Protein AF-A0A7S1H9D0-F1 (afdb_monomer_lite)

Radius of gyration: 14.95 Å; chains: 1; bounding box: 36×44×31 Å

InterPro domains:
  IPR046348 SIS domain superfamily [SSF53697] (18-112)

pLDDT: mean 84.32, std 17.01, range [32.69, 96.62]

Secondary structure (DSSP, 8-state):
------TTTTTT-TT--HHHHHHHH--TT-EEEEEE--GGGHHHHHHHHHHHHHTT-EEEEEEE--TT---TTBTTB-TT-EEEEE--S-HHHHHHHHHHHHHHHHHHHHHHHH----

Structure (mmCIF, N/CA/C/O backbone):
data_AF-A0A7S1H9D0-F1
#
_entry.id   AF-A0A7S1H9D0-F1
#
loop_
_atom_site.group_PDB
_atom_site.id
_atom_site.type_symbol
_atom_site.label_atom_id
_atom_site.label_alt_id
_atom_site.label_comp_id
_atom_site.label_asym_id
_atom_site.label_entity_id
_atom_site.label_seq_id
_atom_site.pdbx_PDB_ins_code
_atom_site.Cartn_x
_atom_site.Cartn_y
_atom_site.Cartn_z
_atom_site.occupancy
_atom_site.B_iso_or_equiv
_atom_site.auth_seq_id
_atom_site.auth_comp_id
_atom_site.auth_asym_id
_atom_site.auth_atom_id
_atom_site.pdbx_PDB_model_num
ATOM 1 N N . MET A 1 1 ? 14.161 -10.230 -7.334 1.00 36.41 1 MET A N 1
ATOM 2 C CA . MET A 1 1 ? 13.218 -9.601 -6.389 1.00 36.41 1 MET A CA 1
ATOM 3 C C . MET A 1 1 ? 13.948 -9.417 -5.069 1.00 36.41 1 MET A C 1
ATOM 5 O O . MET A 1 1 ? 14.180 -10.396 -4.374 1.00 36.41 1 MET A O 1
ATOM 9 N N . ALA A 1 2 ? 14.444 -8.213 -4.786 1.00 32.69 2 ALA A N 1
ATOM 10 C CA . ALA A 1 2 ? 15.102 -7.923 -3.516 1.00 32.69 2 ALA A CA 1
ATOM 11 C C . ALA A 1 2 ? 14.058 -7.317 -2.570 1.00 32.69 2 ALA A C 1
ATOM 13 O O . ALA A 1 2 ? 13.589 -6.209 -2.805 1.00 32.69 2 ALA A O 1
ATOM 14 N N . ALA A 1 3 ? 13.656 -8.058 -1.537 1.00 41.72 3 ALA A N 1
ATOM 15 C CA . ALA A 1 3 ? 12.742 -7.559 -0.516 1.00 41.72 3 ALA A CA 1
ATOM 16 C C . ALA A 1 3 ? 13.556 -6.883 0.596 1.00 41.72 3 ALA A C 1
ATOM 18 O O . ALA A 1 3 ? 14.214 -7.554 1.392 1.00 41.72 3 ALA A O 1
ATOM 19 N N . TRP A 1 4 ? 13.535 -5.552 0.642 1.00 47.78 4 TRP A N 1
ATOM 20 C CA . TRP A 1 4 ? 14.179 -4.772 1.699 1.00 47.78 4 TRP A CA 1
ATOM 21 C C . TRP A 1 4 ? 13.128 -4.377 2.740 1.00 47.78 4 TRP A C 1
ATOM 23 O O . TRP A 1 4 ? 12.223 -3.597 2.459 1.00 47.78 4 TRP A O 1
ATOM 33 N N . SER A 1 5 ? 13.225 -4.927 3.954 1.00 47.91 5 SER A N 1
ATOM 34 C CA . SER A 1 5 ? 12.330 -4.559 5.058 1.00 47.91 5 SER A CA 1
ATOM 35 C C . SER A 1 5 ? 12.850 -3.309 5.771 1.00 47.91 5 SER A C 1
ATOM 37 O O . SER A 1 5 ? 13.830 -3.371 6.512 1.00 47.91 5 SER A O 1
ATOM 39 N N . LEU A 1 6 ? 12.179 -2.171 5.564 1.00 53.53 6 LEU A N 1
ATOM 40 C CA . LEU A 1 6 ? 12.470 -0.898 6.247 1.00 53.53 6 LEU A CA 1
ATOM 41 C C . LEU A 1 6 ? 11.858 -0.809 7.666 1.00 53.53 6 LEU A C 1
ATOM 43 O O . LEU A 1 6 ? 12.141 0.126 8.417 1.00 53.53 6 LEU A O 1
ATOM 47 N N . CYS A 1 7 ? 11.012 -1.772 8.053 1.00 44.59 7 CYS A N 1
ATOM 48 C CA . CYS A 1 7 ? 10.090 -1.643 9.190 1.00 44.59 7 CYS A CA 1
ATOM 49 C C . CYS A 1 7 ? 10.739 -1.664 10.584 1.00 44.59 7 CYS A C 1
ATOM 51 O O . CYS A 1 7 ? 10.099 -1.253 11.548 1.00 44.59 7 CYS A O 1
ATOM 53 N N . ALA A 1 8 ? 11.991 -2.101 10.734 1.00 39.41 8 ALA A N 1
ATOM 54 C CA . ALA A 1 8 ? 12.626 -2.141 12.056 1.00 39.41 8 ALA A CA 1
ATOM 55 C C . ALA A 1 8 ? 13.231 -0.794 12.493 1.00 39.41 8 ALA A C 1
ATOM 57 O O . ALA A 1 8 ? 13.525 -0.619 13.671 1.00 39.41 8 ALA A O 1
ATOM 58 N N . GLN A 1 9 ? 13.420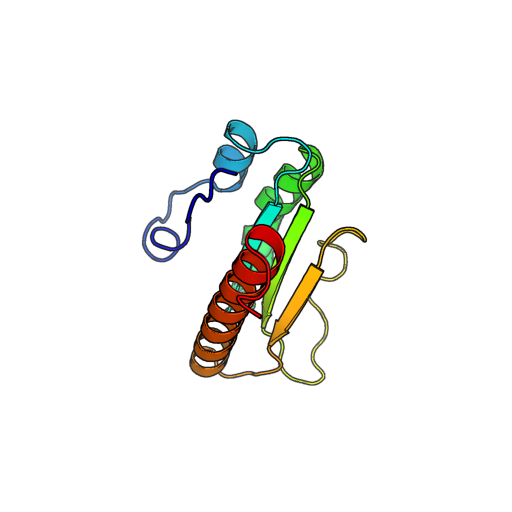 0.156 11.571 1.00 42.06 9 GLN A N 1
ATOM 59 C CA . GLN A 1 9 ? 14.122 1.409 11.862 1.00 42.06 9 GLN A CA 1
ATOM 60 C C . GLN A 1 9 ? 13.176 2.594 12.073 1.00 42.06 9 GLN A C 1
ATOM 62 O O . GLN A 1 9 ? 13.510 3.473 12.844 1.00 42.06 9 GLN A O 1
ATOM 67 N N . ALA A 1 10 ? 11.964 2.628 11.517 1.00 44.12 10 ALA A N 1
ATOM 68 C CA . ALA A 1 10 ? 11.158 3.859 11.506 1.00 44.12 10 ALA A CA 1
ATOM 69 C C . ALA A 1 10 ? 10.658 4.366 12.881 1.00 44.12 10 ALA A C 1
ATOM 71 O O . ALA A 1 10 ? 10.374 5.552 13.015 1.00 44.12 10 ALA A O 1
ATOM 72 N N . ARG A 1 11 ? 10.569 3.518 13.919 1.00 43.38 11 ARG A N 1
ATOM 73 C CA . ARG A 1 11 ? 10.147 3.976 15.262 1.00 43.38 11 ARG A CA 1
ATOM 74 C C . ARG A 1 11 ? 11.278 4.556 16.119 1.00 43.38 11 ARG A C 1
ATOM 76 O O . ARG A 1 11 ? 10.967 5.261 17.071 1.00 43.38 11 ARG A O 1
ATOM 83 N N . ASP A 1 12 ? 12.542 4.285 15.780 1.00 40.69 12 ASP A N 1
ATOM 84 C CA . ASP A 1 12 ? 13.728 4.712 16.556 1.00 40.69 12 ASP A CA 1
ATOM 85 C C . ASP A 1 12 ? 14.795 5.429 15.692 1.00 40.69 12 ASP A C 1
ATOM 87 O O . ASP A 1 12 ? 15.688 6.108 16.193 1.00 40.69 12 ASP A O 1
ATOM 91 N N . ALA A 1 13 ? 14.694 5.341 14.365 1.00 45.00 13 ALA A N 1
ATOM 92 C CA . ALA A 1 13 ? 15.531 6.051 13.409 1.00 45.00 13 ALA A CA 1
ATOM 93 C C . ALA A 1 13 ? 14.877 7.385 13.064 1.00 45.00 13 ALA A C 1
ATOM 95 O O . ALA A 1 13 ? 14.302 7.567 11.991 1.00 45.00 13 ALA A O 1
ATOM 96 N N . ALA A 1 14 ? 15.048 8.359 13.952 1.00 46.72 14 ALA A N 1
ATOM 97 C CA . ALA A 1 14 ? 14.859 9.778 13.662 1.00 46.72 14 ALA A CA 1
ATOM 98 C C . ALA A 1 14 ? 15.852 10.312 12.589 1.00 46.72 14 ALA A C 1
ATOM 100 O O . ALA A 1 14 ? 16.363 11.422 12.706 1.00 46.72 14 ALA A O 1
ATOM 101 N N . GLY A 1 15 ? 16.175 9.531 11.551 1.00 53.78 15 GLY A N 1
ATOM 102 C CA . GLY A 1 15 ? 17.216 9.868 10.578 1.00 53.78 15 GLY A CA 1
ATOM 103 C C . GLY A 1 15 ? 17.257 9.049 9.286 1.00 53.78 15 GLY A C 1
ATOM 104 O O . GLY A 1 15 ? 18.191 9.243 8.510 1.00 53.78 15 GLY A O 1
ATOM 105 N N . LEU A 1 16 ? 16.299 8.150 9.021 1.00 67.31 16 LEU A N 1
ATOM 106 C CA . LEU A 1 16 ? 16.270 7.424 7.746 1.00 67.31 16 LEU A CA 1
ATOM 107 C C . LEU A 1 16 ? 15.470 8.208 6.693 1.00 67.31 16 LEU A C 1
ATOM 109 O O . LEU A 1 16 ? 14.252 8.332 6.776 1.00 67.31 16 LEU A O 1
ATOM 113 N N . ASP A 1 17 ? 16.170 8.734 5.690 1.00 83.38 17 ASP A N 1
ATOM 114 C CA . ASP A 1 17 ? 15.582 9.421 4.537 1.00 83.38 17 ASP A CA 1
ATOM 115 C C . ASP A 1 17 ? 15.090 8.384 3.513 1.00 83.38 17 ASP A C 1
ATOM 117 O O . ASP A 1 17 ? 15.842 7.928 2.647 1.00 83.38 17 ASP A O 1
ATOM 121 N N . ILE A 1 18 ? 13.829 7.964 3.658 1.00 84.31 18 ILE A N 1
ATOM 122 C CA . ILE A 1 18 ? 13.201 6.928 2.819 1.00 84.31 18 ILE A CA 1
ATOM 123 C C . ILE A 1 18 ? 13.237 7.328 1.341 1.00 84.31 18 ILE A C 1
ATOM 125 O O . ILE A 1 18 ? 13.521 6.492 0.486 1.00 84.31 18 ILE A O 1
ATOM 129 N N . ALA A 1 19 ? 13.009 8.608 1.036 1.00 90.12 19 ALA A N 1
ATOM 130 C CA . ALA A 1 19 ? 13.037 9.111 -0.332 1.00 90.12 19 ALA A CA 1
ATOM 131 C C . ALA A 1 19 ? 14.415 8.893 -0.969 1.00 90.12 19 ALA A C 1
ATOM 133 O O . ALA A 1 19 ? 14.507 8.414 -2.095 1.00 90.12 19 ALA A O 1
ATOM 134 N N . ARG A 1 20 ? 15.500 9.152 -0.234 1.00 90.75 20 ARG A N 1
ATOM 135 C CA . ARG A 1 20 ? 16.858 8.896 -0.732 1.00 90.75 20 ARG A CA 1
ATOM 136 C C . ARG A 1 20 ? 17.187 7.414 -0.884 1.00 90.75 20 ARG A C 1
ATOM 138 O O . ARG A 1 20 ? 17.913 7.050 -1.805 1.00 90.75 20 ARG A O 1
ATOM 145 N N . LEU A 1 21 ? 16.660 6.554 -0.014 1.00 88.94 21 LEU A N 1
ATOM 146 C CA . LEU A 1 21 ? 16.816 5.106 -0.179 1.00 88.94 21 LEU A CA 1
ATOM 147 C C . LEU A 1 21 ? 16.107 4.603 -1.433 1.00 88.94 21 LEU A C 1
ATOM 149 O O . LEU A 1 21 ? 16.698 3.840 -2.191 1.00 88.94 21 LEU A O 1
ATOM 153 N N . LEU A 1 22 ? 14.884 5.069 -1.680 1.00 91.62 22 LEU A N 1
ATOM 154 C CA . LEU A 1 22 ? 14.166 4.761 -2.912 1.00 91.62 22 LEU A CA 1
ATOM 155 C C . LEU A 1 22 ? 14.961 5.262 -4.123 1.00 91.62 22 LEU A C 1
ATOM 157 O O . LEU A 1 22 ? 15.309 4.454 -4.972 1.00 91.62 22 LEU A O 1
ATOM 161 N N . GLN A 1 23 ? 15.427 6.517 -4.126 1.00 93.31 23 GLN A N 1
ATOM 162 C CA . GLN A 1 23 ? 16.270 7.053 -5.210 1.00 93.31 23 GLN A CA 1
ATOM 163 C C . GLN A 1 23 ? 17.487 6.173 -5.531 1.00 93.31 23 GLN A C 1
ATOM 165 O O . GLN A 1 23 ? 17.873 6.056 -6.691 1.00 93.31 23 GLN A O 1
ATOM 170 N N . ALA A 1 24 ? 18.104 5.566 -4.516 1.00 91.31 24 ALA A N 1
ATOM 171 C CA . ALA A 1 24 ? 19.278 4.719 -4.695 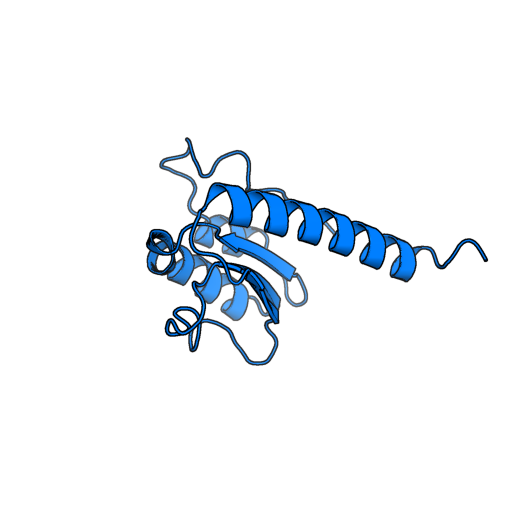1.00 91.31 24 ALA A CA 1
ATOM 172 C C . ALA A 1 24 ? 18.953 3.284 -5.150 1.00 91.31 24 ALA A C 1
ATOM 174 O O . ALA A 1 24 ? 19.802 2.650 -5.775 1.00 91.31 24 ALA A O 1
ATOM 175 N N . HIS A 1 25 ? 17.773 2.756 -4.813 1.00 88.19 25 HIS A N 1
ATOM 176 C CA . HIS A 1 25 ? 17.466 1.325 -4.938 1.00 88.19 25 HIS A CA 1
ATOM 177 C C . HIS A 1 25 ? 16.255 0.986 -5.810 1.00 88.19 25 HIS A C 1
ATOM 179 O O . HIS A 1 25 ? 16.131 -0.166 -6.219 1.00 88.19 25 HIS A O 1
ATOM 185 N N . GLY A 1 26 ? 15.371 1.943 -6.073 1.00 91.56 26 GLY A N 1
ATOM 186 C CA . GLY A 1 26 ? 14.161 1.755 -6.858 1.00 91.56 26 GLY A CA 1
ATOM 187 C C . GLY A 1 26 ? 14.449 1.694 -8.353 1.00 91.56 26 GLY A C 1
ATOM 188 O O . GLY A 1 26 ? 15.154 2.547 -8.898 1.00 91.56 26 GLY A O 1
ATOM 189 N N . HIS A 1 27 ? 13.883 0.688 -9.012 1.00 93.38 27 HIS A N 1
ATOM 190 C CA . HIS A 1 27 ? 13.916 0.533 -10.461 1.00 93.38 27 HIS A CA 1
ATOM 191 C C . HIS A 1 27 ? 12.492 0.446 -11.030 1.00 93.38 27 HIS A C 1
ATOM 193 O O . HIS A 1 27 ? 11.566 0.051 -10.315 1.00 93.38 27 HIS A O 1
ATOM 199 N N . PRO A 1 28 ? 12.312 0.743 -12.330 1.00 95.88 28 PRO A N 1
ATOM 200 C CA . PRO A 1 28 ? 11.032 0.551 -12.998 1.00 95.88 28 PRO A CA 1
ATOM 201 C C . PRO A 1 28 ? 10.505 -0.876 -12.833 1.00 95.88 28 PRO A C 1
ATOM 203 O O . PRO A 1 28 ? 11.218 -1.847 -13.098 1.00 95.88 28 PRO A O 1
ATOM 206 N N . GLY A 1 29 ? 9.248 -0.996 -12.403 1.00 92.12 29 GLY A N 1
ATOM 207 C CA . GLY A 1 29 ? 8.596 -2.280 -12.138 1.00 92.12 29 GLY A CA 1
ATOM 208 C C . GLY A 1 29 ? 8.842 -2.868 -10.742 1.00 92.12 29 GLY A C 1
ATOM 209 O O . GLY A 1 29 ? 8.234 -3.889 -10.418 1.00 92.12 29 GLY A O 1
ATOM 210 N N . ASP A 1 30 ? 9.672 -2.241 -9.900 1.00 94.31 30 ASP A N 1
ATOM 211 C CA . ASP A 1 30 ? 9.735 -2.589 -8.478 1.00 94.31 30 ASP A CA 1
ATOM 212 C C . ASP A 1 30 ? 8.446 -2.162 -7.749 1.00 94.31 30 ASP A C 1
ATOM 214 O O . ASP A 1 30 ? 7.699 -1.284 -8.191 1.00 94.31 30 ASP A O 1
ATOM 218 N N . VAL A 1 31 ? 8.187 -2.784 -6.594 1.00 94.38 31 VAL A N 1
ATOM 219 C CA . VAL A 1 31 ? 7.006 -2.504 -5.767 1.00 94.38 31 VAL A CA 1
ATOM 220 C C . VAL A 1 31 ? 7.424 -1.955 -4.407 1.00 94.38 31 VAL A C 1
ATOM 222 O O . VAL A 1 31 ? 8.191 -2.588 -3.680 1.00 94.38 31 VAL A O 1
ATOM 225 N N . LEU A 1 32 ? 6.871 -0.802 -4.030 1.00 94.50 32 LEU A N 1
ATOM 226 C CA . LEU A 1 32 ? 6.954 -0.260 -2.678 1.00 94.50 32 LEU A CA 1
ATOM 227 C C . LEU A 1 32 ? 5.761 -0.747 -1.848 1.00 94.50 32 LEU A C 1
ATOM 229 O O . LEU A 1 32 ? 4.623 -0.337 -2.074 1.00 94.50 32 LEU A O 1
ATOM 233 N N . LEU A 1 33 ? 6.024 -1.585 -0.844 1.00 94.44 33 LEU A N 1
ATOM 234 C CA . LEU A 1 33 ? 5.039 -1.937 0.178 1.00 94.44 33 LEU A CA 1
ATOM 235 C C . LEU A 1 33 ? 5.101 -0.922 1.330 1.00 94.44 33 LEU A C 1
ATOM 237 O O . LEU A 1 33 ? 6.017 -0.953 2.151 1.00 94.44 33 LEU A O 1
ATOM 241 N N . MET A 1 34 ? 4.114 -0.033 1.394 1.00 92.12 34 MET A N 1
ATOM 242 C CA . MET A 1 34 ? 3.941 0.945 2.467 1.00 92.12 34 MET A CA 1
ATOM 243 C C . MET A 1 34 ? 3.019 0.374 3.548 1.00 92.12 34 MET A C 1
ATOM 245 O O . MET A 1 34 ? 1.924 -0.100 3.248 1.00 92.12 34 MET A O 1
ATOM 249 N N . ILE A 1 35 ? 3.433 0.456 4.813 1.00 91.44 35 ILE A N 1
ATOM 250 C CA . ILE A 1 35 ? 2.623 0.043 5.965 1.00 91.44 35 ILE A CA 1
ATOM 251 C C . ILE A 1 35 ? 2.464 1.248 6.880 1.00 91.44 35 ILE A C 1
ATOM 253 O O . ILE A 1 35 ? 3.427 1.666 7.517 1.00 91.44 35 ILE A O 1
ATOM 257 N N . GLU A 1 36 ? 1.249 1.787 6.941 1.00 89.44 36 GLU A N 1
ATOM 258 C CA . GLU A 1 36 ? 0.929 2.960 7.747 1.00 89.44 36 GLU A CA 1
ATOM 259 C C . GLU A 1 36 ? -0.282 2.689 8.660 1.00 89.44 36 GLU A C 1
ATOM 261 O O . GLU A 1 36 ? -1.438 2.793 8.225 1.00 89.44 36 GLU A O 1
ATOM 266 N N . PRO A 1 37 ? -0.053 2.266 9.919 1.00 86.75 37 PRO A N 1
ATOM 267 C CA . PRO A 1 37 ? -1.119 2.065 10.896 1.00 86.75 37 PRO A CA 1
ATOM 268 C C . PRO A 1 37 ? -1.623 3.374 11.530 1.00 86.75 37 PRO A C 1
ATOM 270 O O . PRO A 1 37 ? -2.716 3.376 12.105 1.00 86.75 37 PRO A O 1
ATOM 273 N N . LEU A 1 38 ? -0.856 4.469 11.441 1.00 75.88 38 LEU A N 1
ATOM 274 C CA . LEU A 1 38 ? -1.115 5.760 12.075 1.00 75.88 38 LEU A CA 1
ATOM 275 C C . LEU A 1 38 ? -1.468 6.826 11.030 1.00 75.88 38 LEU A C 1
ATOM 277 O O . LEU A 1 38 ? -0.720 7.136 10.109 1.00 75.88 38 LEU A O 1
ATOM 281 N N . ARG A 1 39 ? -2.613 7.484 11.198 1.00 65.88 39 ARG A N 1
ATOM 282 C CA . ARG A 1 39 ? -3.052 8.534 10.258 1.00 65.88 39 ARG A CA 1
ATOM 283 C C . ARG A 1 39 ? -2.154 9.773 10.234 1.00 65.88 39 ARG A C 1
ATOM 285 O O . ARG A 1 39 ? -2.120 10.492 9.243 1.00 65.88 39 ARG A O 1
ATOM 292 N N . GLU A 1 40 ? -1.428 10.025 11.316 1.00 66.50 40 GLU A N 1
ATOM 293 C CA . GLU A 1 40 ? -0.653 11.255 11.528 1.00 66.50 40 GLU A CA 1
ATOM 294 C C . GLU A 1 40 ? 0.643 11.352 10.707 1.00 66.50 40 GLU A C 1
ATOM 296 O O . GLU A 1 40 ? 1.234 12.424 10.628 1.00 66.50 40 GLU A O 1
ATOM 301 N N . GLN A 1 41 ? 1.064 10.269 10.050 1.00 70.94 41 GLN A N 1
ATOM 302 C CA . GLN A 1 41 ? 2.320 10.203 9.292 1.00 70.94 41 GLN A CA 1
ATOM 303 C C . GLN A 1 41 ? 2.129 10.367 7.773 1.00 70.94 41 GLN A C 1
ATOM 305 O O . GLN A 1 41 ? 3.092 10.283 7.014 1.00 70.94 41 GLN A O 1
ATOM 310 N N . ARG A 1 42 ? 0.907 10.637 7.290 1.00 81.62 42 ARG A N 1
ATOM 311 C CA . ARG A 1 42 ? 0.612 10.754 5.846 1.00 81.62 42 ARG A CA 1
ATOM 312 C C . ARG A 1 42 ? 1.513 11.763 5.125 1.00 81.62 42 ARG A C 1
ATOM 314 O O . ARG A 1 42 ? 2.003 11.477 4.034 1.00 81.62 42 ARG A O 1
ATOM 321 N N . ASP A 1 43 ? 1.776 12.916 5.737 1.00 83.12 43 ASP A N 1
ATOM 322 C CA . ASP A 1 43 ? 2.643 13.938 5.137 1.00 83.12 43 ASP A CA 1
ATOM 323 C C . ASP A 1 43 ? 4.119 13.507 5.095 1.00 83.12 43 ASP A C 1
ATOM 325 O O . ASP A 1 43 ? 4.833 13.859 4.156 1.00 83.12 43 ASP A O 1
ATOM 329 N N . ALA A 1 44 ? 4.565 12.669 6.039 1.00 83.38 44 ALA A N 1
ATOM 330 C CA . ALA A 1 44 ? 5.921 12.119 6.049 1.00 83.38 44 ALA A CA 1
ATOM 331 C C . ALA A 1 44 ? 6.177 11.157 4.874 1.00 83.38 44 ALA A C 1
ATOM 333 O O . ALA A 1 44 ? 7.314 11.024 4.420 1.00 83.38 44 ALA A O 1
ATOM 334 N N . TRP A 1 45 ? 5.127 10.527 4.338 1.00 88.69 45 TRP A N 1
ATOM 335 C CA . TRP A 1 45 ? 5.230 9.629 3.186 1.00 88.69 45 TRP A CA 1
ATOM 336 C C . TRP A 1 45 ? 5.300 10.351 1.841 1.00 88.69 45 TRP A C 1
ATOM 338 O O . TRP A 1 45 ? 5.822 9.775 0.887 1.00 88.69 45 TRP A O 1
ATOM 348 N N . GLN A 1 46 ? 4.829 11.599 1.734 1.00 90.62 46 GLN A N 1
ATOM 349 C CA . GLN A 1 46 ? 4.744 12.298 0.444 1.00 90.62 46 GLN A CA 1
ATOM 350 C C . GLN A 1 46 ? 6.058 12.297 -0.360 1.00 90.62 46 GLN A C 1
ATOM 352 O O . GLN A 1 46 ? 6.003 11.973 -1.548 1.00 90.62 46 GLN A O 1
ATOM 357 N N . PRO A 1 47 ? 7.237 12.594 0.230 1.00 92.12 47 PRO A N 1
ATOM 358 C CA . PRO A 1 47 ? 8.491 12.581 -0.522 1.00 92.12 47 PRO A CA 1
ATOM 359 C C . PRO A 1 47 ? 8.855 11.183 -1.035 1.00 92.12 47 PRO A C 1
ATOM 361 O O . PRO A 1 47 ? 9.361 11.049 -2.145 1.00 92.12 47 PRO A O 1
ATOM 364 N N . ALA A 1 48 ? 8.581 10.140 -0.247 1.00 92.19 48 ALA A N 1
ATOM 365 C CA . ALA A 1 48 ? 8.869 8.759 -0.618 1.00 92.19 48 ALA A CA 1
ATOM 366 C C . ALA A 1 48 ? 7.956 8.275 -1.754 1.00 92.19 48 ALA A C 1
ATOM 368 O O . ALA A 1 48 ? 8.451 7.708 -2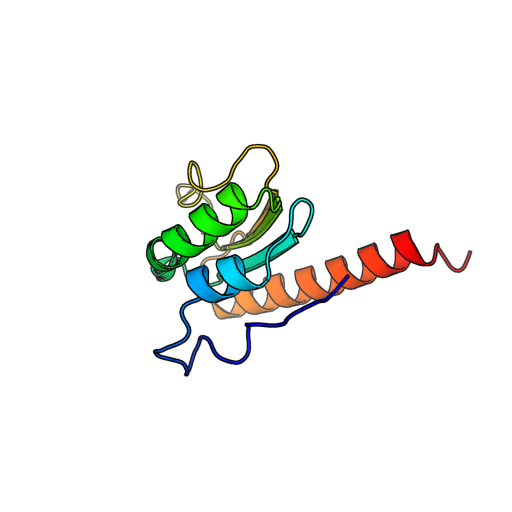.725 1.00 92.19 48 ALA A O 1
ATOM 369 N N . LEU A 1 49 ? 6.650 8.557 -1.673 1.00 94.19 49 LEU A N 1
ATOM 370 C CA . LEU A 1 49 ? 5.692 8.217 -2.732 1.00 94.19 49 LEU A CA 1
ATOM 371 C C . LEU A 1 49 ? 6.057 8.917 -4.049 1.00 94.19 49 LEU A C 1
ATOM 373 O O . LEU A 1 49 ? 6.112 8.275 -5.092 1.00 94.19 49 LEU A O 1
ATOM 377 N N . ALA A 1 50 ? 6.406 10.208 -3.987 1.00 95.19 50 ALA A N 1
ATOM 378 C CA . ALA A 1 50 ? 6.816 10.969 -5.164 1.00 95.19 50 ALA A CA 1
ATOM 379 C C . ALA A 1 50 ? 8.073 10.389 -5.834 1.00 95.19 50 ALA A C 1
ATOM 381 O O . ALA A 1 50 ? 8.134 10.315 -7.060 1.00 95.19 50 ALA A O 1
ATOM 382 N N . VAL A 1 51 ? 9.067 9.959 -5.047 1.00 96.00 51 VAL A N 1
ATOM 383 C CA . VAL A 1 51 ? 10.258 9.286 -5.584 1.00 96.00 51 VAL A CA 1
ATOM 384 C C . VAL A 1 51 ? 9.905 7.936 -6.201 1.00 96.00 51 VAL A C 1
ATOM 386 O O . VAL A 1 51 ? 10.353 7.663 -7.311 1.00 96.00 51 VAL A O 1
ATOM 389 N N . ALA A 1 52 ? 9.110 7.112 -5.514 1.00 95.62 52 ALA A N 1
ATOM 390 C CA . ALA A 1 52 ? 8.712 5.800 -6.017 1.00 95.62 52 ALA A CA 1
ATOM 391 C C . ALA A 1 52 ? 8.012 5.921 -7.381 1.00 95.62 52 ALA A C 1
ATOM 393 O O . ALA A 1 52 ? 8.397 5.254 -8.339 1.00 95.62 52 ALA A O 1
ATOM 394 N N . HIS A 1 53 ? 7.062 6.851 -7.506 1.00 96.62 53 HIS A N 1
ATOM 395 C CA . HIS A 1 53 ? 6.394 7.133 -8.778 1.00 96.62 53 HIS A CA 1
ATOM 396 C C . HIS A 1 53 ? 7.345 7.666 -9.848 1.00 96.62 53 HIS A C 1
ATOM 398 O O . HIS A 1 53 ? 7.247 7.259 -11.003 1.00 96.62 53 HIS A O 1
ATOM 404 N N . ALA A 1 54 ? 8.281 8.549 -9.488 1.00 96.44 54 ALA A N 1
ATOM 405 C CA . ALA A 1 54 ? 9.284 9.057 -10.426 1.00 96.44 54 ALA A CA 1
ATOM 406 C C . ALA A 1 54 ? 10.234 7.960 -10.942 1.00 96.44 54 ALA A C 1
ATOM 408 O O . ALA A 1 54 ? 10.813 8.115 -12.014 1.00 96.44 54 ALA A O 1
ATOM 409 N N . GLN A 1 55 ? 10.389 6.865 -10.194 1.00 95.50 55 GLN A N 1
ATOM 410 C CA . GLN A 1 55 ? 11.151 5.677 -10.586 1.00 95.50 55 GLN A CA 1
ATOM 411 C C . GLN A 1 55 ? 10.289 4.582 -11.226 1.00 95.50 55 GLN A C 1
ATOM 413 O O . GLN A 1 55 ? 10.774 3.469 -11.408 1.00 95.50 55 GLN A O 1
ATOM 418 N N . GLU A 1 56 ? 9.032 4.884 -11.574 1.00 95.69 56 GLU A N 1
ATOM 419 C CA . GLU A 1 56 ? 8.090 3.934 -12.183 1.00 95.69 56 GLU A CA 1
ATOM 420 C C . GLU A 1 56 ? 7.865 2.678 -11.315 1.00 95.69 56 GLU A C 1
ATOM 422 O O . GLU A 1 56 ? 7.647 1.570 -11.815 1.00 95.69 56 GLU A O 1
ATOM 427 N N . MET A 1 57 ? 7.932 2.850 -9.992 1.00 95.38 57 MET A N 1
ATOM 428 C CA . MET A 1 57 ? 7.573 1.818 -9.025 1.00 95.38 57 MET A CA 1
ATOM 429 C C . MET A 1 57 ? 6.062 1.828 -8.780 1.00 95.38 57 MET A C 1
ATOM 431 O O . MET A 1 57 ? 5.434 2.887 -8.737 1.00 95.38 57 MET A O 1
ATOM 435 N N . SER A 1 58 ? 5.486 0.649 -8.553 1.00 95.81 58 SER A N 1
ATOM 436 C CA . SER A 1 58 ? 4.088 0.513 -8.116 1.00 95.81 58 SER A CA 1
ATOM 437 C C . SER A 1 58 ? 3.999 0.521 -6.593 1.00 95.81 58 SER A C 1
ATOM 439 O O . SER A 1 58 ? 4.917 0.051 -5.918 1.00 95.81 58 SER A O 1
ATOM 441 N N . ILE A 1 59 ? 2.895 1.004 -6.025 1.00 96.25 59 ILE A N 1
ATOM 442 C CA . ILE A 1 59 ? 2.741 1.097 -4.569 1.00 96.25 59 ILE A CA 1
ATOM 443 C C . ILE A 1 59 ? 1.619 0.183 -4.082 1.00 96.25 59 ILE A C 1
ATOM 445 O O . ILE A 1 59 ? 0.495 0.223 -4.579 1.00 96.25 59 ILE A O 1
ATOM 449 N N . ILE A 1 60 ? 1.909 -0.615 -3.053 1.00 96.31 60 ILE A N 1
ATOM 450 C CA . ILE A 1 60 ? 0.898 -1.313 -2.255 1.00 96.31 60 ILE A CA 1
ATOM 451 C C . ILE A 1 60 ? 0.863 -0.653 -0.881 1.00 96.31 60 ILE A C 1
ATOM 453 O O . ILE A 1 60 ? 1.825 -0.717 -0.120 1.00 96.31 60 ILE A O 1
ATOM 457 N N . ALA A 1 61 ? -0.251 -0.009 -0.561 1.00 94.62 61 ALA A N 1
ATOM 458 C CA . ALA A 1 61 ? -0.439 0.771 0.650 1.00 94.62 61 ALA A CA 1
ATOM 459 C C . ALA A 1 61 ? -1.360 0.039 1.633 1.00 94.62 61 ALA A C 1
ATOM 461 O O . ALA A 1 61 ? -2.576 -0.005 1.436 1.00 94.62 61 ALA A O 1
ATOM 462 N N . LEU A 1 62 ? -0.802 -0.501 2.719 1.00 94.56 62 LEU A N 1
ATOM 463 C CA . LEU A 1 62 ? -1.572 -0.975 3.868 1.00 94.56 62 LEU A CA 1
ATOM 464 C C . LEU A 1 62 ? -1.845 0.212 4.790 1.00 94.56 62 LEU A C 1
ATOM 466 O O . LEU A 1 62 ? -0.946 0.685 5.482 1.00 94.56 62 LEU A O 1
ATOM 470 N N . THR A 1 63 ? -3.084 0.697 4.808 1.00 92.75 63 THR A N 1
ATOM 471 C CA . THR A 1 63 ? -3.458 1.908 5.553 1.00 92.75 63 THR A CA 1
ATOM 472 C C . THR A 1 63 ? -4.596 1.640 6.528 1.00 92.75 63 THR A C 1
ATOM 474 O O . THR A 1 63 ? -5.225 0.576 6.520 1.00 92.75 63 THR A O 1
ATOM 477 N N . ALA A 1 64 ? -4.865 2.612 7.392 1.00 90.75 64 ALA A N 1
ATOM 478 C CA . ALA A 1 64 ? -5.912 2.539 8.396 1.00 90.75 64 ALA A CA 1
ATOM 479 C C . ALA A 1 64 ? -6.884 3.707 8.272 1.00 90.75 64 ALA A C 1
ATOM 481 O O . ALA A 1 64 ? -6.479 4.863 8.150 1.00 90.75 64 ALA A O 1
ATOM 482 N N . GLN A 1 65 ? -8.182 3.417 8.346 1.00 89.31 65 GLN A N 1
ATOM 483 C CA . GLN A 1 65 ? -9.208 4.445 8.244 1.00 89.31 65 GLN A CA 1
ATOM 484 C C . GLN A 1 65 ? -10.436 4.073 9.093 1.00 89.31 65 GLN A C 1
ATOM 486 O O . GLN A 1 65 ? -11.074 3.074 8.780 1.00 89.31 65 GLN A O 1
ATOM 491 N N . PRO A 1 66 ? -10.860 4.843 10.126 1.00 86.38 66 PRO A N 1
ATOM 492 C CA . PRO A 1 66 ? -12.192 4.656 10.682 1.00 86.38 66 PRO A CA 1
ATOM 493 C C . PRO A 1 66 ? -13.295 4.690 9.638 1.00 86.38 66 PRO A C 1
ATOM 495 O O . PRO A 1 66 ? -13.242 5.454 8.671 1.00 86.38 66 PRO A O 1
ATOM 498 N N . GLN A 1 67 ? -14.314 3.873 9.878 1.00 85.88 67 GLN A N 1
ATOM 499 C CA . GLN A 1 67 ? -15.497 3.814 9.039 1.00 85.88 67 GLN A CA 1
ATOM 500 C C . GLN A 1 67 ? -16.131 5.208 8.902 1.00 85.88 67 GLN A C 1
ATOM 502 O O . GLN A 1 67 ? -16.286 5.928 9.886 1.00 85.88 67 GLN A O 1
ATOM 507 N N . GLY A 1 68 ? -16.467 5.595 7.669 1.00 85.94 68 GLY A N 1
ATOM 508 C CA . GLY A 1 68 ? -17.085 6.889 7.358 1.00 85.94 68 GLY A CA 1
ATOM 509 C C . GLY A 1 68 ? -16.136 8.094 7.334 1.00 85.94 68 GLY A C 1
ATOM 510 O O . GLY A 1 68 ? -16.558 9.173 6.927 1.00 85.94 68 GLY A O 1
ATOM 511 N N . ALA A 1 69 ? -14.865 7.942 7.718 1.00 87.19 69 ALA A N 1
ATOM 512 C CA . ALA A 1 69 ? -13.883 9.011 7.557 1.00 87.19 69 ALA A CA 1
ATOM 513 C C . ALA A 1 69 ? -13.531 9.225 6.076 1.00 87.19 69 ALA A C 1
ATOM 515 O O . ALA A 1 69 ? -13.733 8.334 5.252 1.00 87.19 69 ALA A O 1
ATOM 516 N N . ALA A 1 70 ? -12.962 10.382 5.738 1.00 88.31 70 ALA A N 1
ATOM 517 C CA . ALA A 1 70 ? -12.421 10.627 4.406 1.00 88.31 70 ALA A CA 1
ATOM 518 C C . ALA A 1 70 ? -11.138 9.813 4.156 1.00 88.31 70 ALA A C 1
ATOM 520 O O . ALA A 1 70 ? -10.419 9.446 5.091 1.00 88.31 70 ALA A O 1
ATOM 521 N N . ASP A 1 71 ? -10.876 9.539 2.879 1.00 89.12 71 ASP A N 1
ATOM 522 C CA . ASP A 1 71 ? -9.667 8.860 2.415 1.00 89.12 71 ASP A CA 1
ATOM 523 C C . ASP A 1 71 ? -8.535 9.874 2.218 1.00 89.12 71 ASP A C 1
ATOM 525 O O . ASP A 1 71 ? -8.540 10.648 1.260 1.00 89.12 71 ASP A O 1
ATOM 529 N N . GLU A 1 72 ? -7.595 9.891 3.160 1.00 87.56 72 GLU A N 1
ATOM 530 C CA . GLU A 1 72 ? -6.482 10.852 3.229 1.00 87.56 72 GLU A CA 1
ATOM 531 C C . GLU A 1 72 ? -5.356 10.549 2.225 1.00 87.56 72 GLU A C 1
ATOM 533 O O . GLU A 1 72 ? -4.509 11.404 1.954 1.00 87.56 72 GLU A O 1
ATOM 538 N N . TRP A 1 73 ? -5.359 9.349 1.641 1.00 90.38 73 TRP A N 1
ATOM 539 C CA . TRP A 1 73 ? -4.369 8.903 0.654 1.00 90.38 73 TRP A CA 1
ATOM 540 C C . TRP A 1 73 ? -4.801 9.183 -0.781 1.00 90.38 73 TRP A C 1
ATOM 542 O O . TRP A 1 73 ? -3.993 9.106 -1.709 1.00 90.38 73 TRP A O 1
ATOM 552 N N . ARG A 1 74 ? -6.075 9.535 -0.976 1.00 88.56 74 ARG A N 1
ATOM 553 C CA . ARG A 1 74 ? -6.604 9.887 -2.288 1.00 88.56 74 ARG A CA 1
ATOM 554 C C . ARG A 1 74 ? -5.823 11.066 -2.871 1.00 88.56 74 ARG A C 1
ATOM 556 O O . ARG A 1 74 ? -5.664 12.097 -2.221 1.00 88.56 74 ARG A O 1
ATOM 563 N N . GLY A 1 75 ? -5.359 10.910 -4.109 1.00 89.38 75 GLY A N 1
ATOM 564 C CA . GLY A 1 75 ? -4.542 11.904 -4.810 1.00 89.38 75 GLY A CA 1
ATOM 565 C C . GLY A 1 75 ? -3.045 11.844 -4.490 1.00 89.38 75 GLY A C 1
ATOM 566 O O . GLY A 1 75 ? -2.283 12.545 -5.147 1.00 89.38 75 GLY A O 1
ATOM 567 N N . LEU A 1 76 ? -2.618 11.025 -3.519 1.00 92.44 76 LEU A N 1
ATOM 568 C CA . LEU A 1 76 ? -1.210 10.633 -3.380 1.00 92.44 76 LEU A CA 1
ATOM 569 C C . LEU A 1 76 ? -0.901 9.335 -4.115 1.00 92.44 76 LEU A C 1
ATOM 571 O O . LEU A 1 76 ? 0.213 9.181 -4.587 1.00 92.44 76 LEU A O 1
ATOM 575 N N . LEU A 1 77 ? -1.864 8.418 -4.178 1.00 94.62 77 LEU A N 1
ATOM 576 C CA . LEU A 1 77 ? -1.744 7.154 -4.898 1.00 94.62 77 LEU A CA 1
ATOM 577 C C . LEU A 1 77 ? -2.232 7.314 -6.346 1.00 94.62 77 LEU A C 1
ATOM 579 O O . LEU A 1 77 ? -3.223 8.012 -6.589 1.00 94.62 77 LEU A O 1
ATOM 583 N N . GLN A 1 78 ? -1.524 6.684 -7.281 1.00 94.25 78 GLN A N 1
ATOM 584 C CA . GLN A 1 78 ? -1.842 6.624 -8.710 1.00 94.25 78 GLN A CA 1
ATOM 585 C C . GLN A 1 78 ? -2.808 5.471 -9.022 1.00 94.25 78 GLN A C 1
ATOM 587 O O . GLN A 1 78 ? -3.044 4.600 -8.190 1.00 94.25 78 GLN A O 1
ATOM 592 N N . ASP A 1 79 ? -3.339 5.428 -10.246 1.00 90.62 79 ASP A N 1
ATOM 593 C CA . ASP A 1 79 ? -4.269 4.372 -10.684 1.00 90.62 79 ASP A CA 1
ATOM 594 C C . ASP A 1 79 ? -3.636 2.968 -10.701 1.00 90.62 79 ASP A C 1
ATOM 596 O O . ASP A 1 79 ? -4.341 1.962 -10.636 1.00 90.62 79 ASP A O 1
ATOM 600 N N . THR A 1 80 ? -2.307 2.892 -10.788 1.00 89.88 80 THR A N 1
ATOM 601 C CA . THR A 1 80 ? -1.530 1.647 -10.708 1.00 89.88 80 THR A CA 1
ATOM 602 C C . THR A 1 80 ? -1.320 1.158 -9.277 1.00 89.88 80 THR A C 1
ATOM 604 O O . THR A 1 80 ? -0.875 0.027 -9.081 1.00 89.88 80 THR A O 1
ATOM 607 N N . ASP A 1 81 ? -1.619 1.989 -8.279 1.00 95.88 81 ASP A N 1
ATOM 608 C CA . ASP A 1 81 ? -1.373 1.676 -6.879 1.00 95.88 81 ASP A CA 1
ATOM 609 C C . ASP A 1 81 ? -2.564 0.956 -6.246 1.00 95.88 81 ASP A C 1
ATOM 611 O O . ASP A 1 81 ? -3.733 1.217 -6.538 1.00 95.88 81 ASP A O 1
ATOM 615 N N . ILE A 1 82 ? -2.265 0.064 -5.305 1.00 96.31 82 ILE A N 1
ATOM 616 C CA . ILE A 1 82 ? -3.267 -0.716 -4.585 1.00 96.31 82 ILE A CA 1
ATOM 617 C C . ILE A 1 82 ? -3.296 -0.259 -3.134 1.00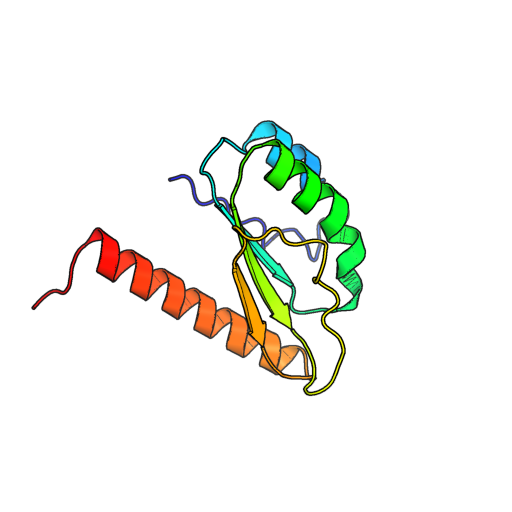 96.31 82 ILE A C 1
ATOM 619 O O . ILE A 1 82 ? -2.333 -0.428 -2.390 1.00 96.31 82 ILE A O 1
ATOM 623 N N . GLN A 1 83 ? -4.438 0.261 -2.695 1.00 94.62 83 GLN A N 1
ATOM 624 C CA . GLN A 1 83 ? -4.660 0.611 -1.296 1.00 94.62 83 GLN A CA 1
ATOM 625 C C . GLN A 1 83 ? -5.520 -0.450 -0.599 1.00 94.62 83 GLN A C 1
ATOM 627 O O . GLN A 1 83 ? -6.697 -0.628 -0.920 1.00 94.62 83 GLN A O 1
ATOM 632 N N . ILE A 1 84 ? -4.962 -1.112 0.414 1.00 94.44 84 ILE A N 1
ATOM 633 C CA . ILE A 1 84 ? -5.683 -2.049 1.278 1.00 94.44 84 ILE A CA 1
ATOM 634 C C . ILE A 1 84 ? -5.961 -1.349 2.608 1.00 94.44 84 ILE A C 1
ATOM 636 O O . ILE A 1 84 ? -5.061 -1.100 3.411 1.00 94.44 84 ILE A O 1
ATOM 640 N N . ARG A 1 85 ? -7.234 -1.021 2.837 1.00 92.38 85 ARG A N 1
ATOM 641 C CA . ARG A 1 85 ? -7.667 -0.216 3.984 1.00 92.38 85 ARG A CA 1
ATOM 642 C C . ARG A 1 85 ? -8.228 -1.071 5.108 1.00 92.38 85 ARG A C 1
ATOM 644 O O . ARG A 1 85 ? -9.272 -1.706 4.953 1.00 92.38 85 ARG A O 1
ATOM 651 N N . VAL A 1 86 ? -7.612 -0.990 6.282 1.00 93.38 86 VAL A N 1
ATOM 652 C CA . VAL A 1 86 ? -8.186 -1.541 7.511 1.00 93.38 86 VAL A CA 1
ATOM 653 C C . VAL A 1 86 ? -9.186 -0.549 8.105 1.00 93.38 86 VAL A C 1
ATOM 655 O O . VAL A 1 86 ? -8.828 0.548 8.539 1.00 93.38 86 VAL A O 1
ATOM 658 N N . SER A 1 87 ? -10.458 -0.953 8.149 1.00 91.50 87 SER A N 1
ATOM 659 C CA . SER A 1 87 ? -11.571 -0.114 8.613 1.00 91.50 87 SER A CA 1
ATOM 660 C C . SER A 1 87 ? -11.722 -0.109 10.140 1.00 91.50 87 SER A C 1
ATOM 662 O O . SER A 1 87 ? -12.717 -0.598 10.674 1.00 91.50 87 SER A O 1
ATOM 664 N N . HIS A 1 88 ? -10.724 0.393 10.872 1.00 91.38 88 HIS A N 1
ATOM 665 C CA . HIS A 1 88 ? -10.736 0.386 12.338 1.00 91.38 88 HIS A CA 1
ATOM 666 C C . HIS A 1 88 ? -10.068 1.632 12.942 1.00 91.38 88 HIS A C 1
ATOM 668 O O . HIS A 1 88 ? -9.179 2.223 12.341 1.00 91.38 88 HIS A O 1
ATOM 674 N N . ALA A 1 89 ? -10.504 2.039 14.141 1.00 87.75 89 ALA A N 1
ATOM 675 C CA . ALA A 1 89 ? -9.994 3.237 14.825 1.00 87.75 89 ALA A CA 1
ATOM 676 C C . ALA A 1 89 ? -8.874 2.971 15.833 1.00 87.75 89 ALA A C 1
ATOM 678 O O . ALA A 1 89 ? -8.043 3.834 16.083 1.00 87.75 89 ALA A O 1
ATOM 679 N N . ARG A 1 90 ? -8.862 1.785 16.449 1.00 89.81 90 ARG A N 1
ATOM 680 C CA . ARG A 1 90 ? -7.836 1.416 17.435 1.00 89.81 90 ARG A CA 1
ATOM 681 C C . ARG A 1 90 ? -6.603 0.881 16.718 1.00 89.81 90 ARG A C 1
ATOM 683 O O . ARG A 1 90 ? -6.687 -0.204 16.142 1.00 89.81 90 ARG A O 1
ATOM 690 N N . GLU A 1 91 ? -5.490 1.594 16.837 1.00 88.75 91 GLU A N 1
ATOM 691 C CA . GLU A 1 91 ? -4.193 1.236 16.249 1.00 88.75 91 GLU A CA 1
ATOM 692 C C . GLU A 1 91 ? -3.767 -0.218 16.539 1.00 88.75 91 GLU A C 1
ATOM 694 O O . GLU A 1 91 ? -3.428 -0.912 15.586 1.00 88.75 91 GLU A O 1
ATOM 699 N N . PRO A 1 92 ? -3.886 -0.783 17.763 1.00 91.44 92 PRO A N 1
ATOM 700 C CA . PRO A 1 92 ? -3.485 -2.178 17.980 1.00 91.44 92 PRO A CA 1
ATOM 701 C C . PRO A 1 92 ? -4.234 -3.179 17.089 1.00 91.44 92 PRO A C 1
ATOM 703 O O . PRO A 1 92 ? -3.640 -4.122 16.578 1.00 91.44 92 PRO A O 1
ATOM 706 N N . ARG A 1 93 ? -5.532 -2.948 16.842 1.00 93.12 93 ARG A N 1
ATOM 707 C CA . ARG A 1 93 ? -6.338 -3.796 15.945 1.00 93.12 93 ARG A CA 1
ATOM 708 C C . ARG A 1 93 ? -5.979 -3.592 14.481 1.00 93.12 93 ARG A C 1
ATOM 710 O O . ARG A 1 93 ? -6.048 -4.534 13.702 1.00 93.12 93 ARG A O 1
ATOM 717 N N . VAL A 1 94 ? -5.601 -2.370 14.117 1.00 92.75 94 VAL A N 1
ATOM 718 C CA . VAL A 1 94 ? -5.092 -2.058 12.782 1.00 92.75 94 VAL A CA 1
ATOM 719 C C . VAL A 1 94 ? -3.801 -2.824 12.527 1.00 92.75 94 VAL A C 1
ATOM 721 O O . VAL A 1 94 ? -3.713 -3.526 11.528 1.00 92.75 94 VAL A O 1
ATOM 724 N N . VAL A 1 95 ? -2.841 -2.752 13.450 1.00 92.69 95 VAL A N 1
ATOM 725 C CA . VAL A 1 95 ? -1.549 -3.440 13.336 1.00 92.69 95 VAL A CA 1
ATOM 726 C C . VAL A 1 95 ? -1.732 -4.958 13.282 1.00 92.69 95 VAL A C 1
ATOM 728 O O . VAL A 1 95 ? -1.121 -5.619 12.446 1.00 92.69 95 VAL A O 1
ATOM 731 N N . GLU A 1 96 ? -2.601 -5.526 14.125 1.00 94.69 96 GLU A N 1
ATOM 732 C CA . GLU 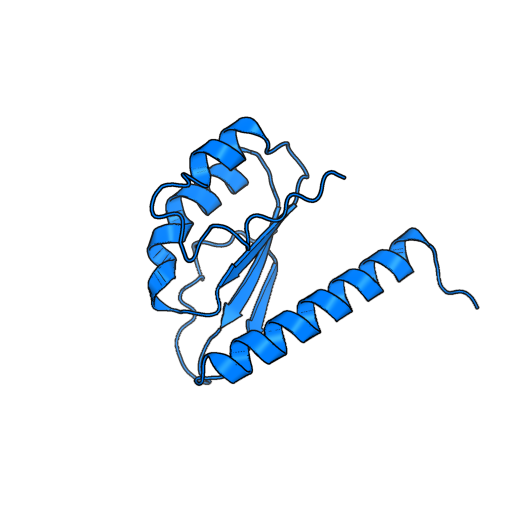A 1 96 ? -2.952 -6.952 14.064 1.00 94.69 96 GLU A CA 1
ATOM 733 C C . GLU A 1 96 ? -3.503 -7.341 12.684 1.00 94.69 96 GLU A C 1
ATOM 735 O O . GLU A 1 96 ? -3.039 -8.314 12.091 1.00 94.69 96 GLU A O 1
ATOM 740 N N . ALA A 1 97 ? -4.448 -6.563 12.149 1.00 95.25 97 ALA A N 1
ATOM 741 C CA . ALA A 1 97 ? -5.043 -6.819 10.842 1.00 95.25 97 ALA A CA 1
ATOM 742 C C . ALA A 1 97 ? -4.031 -6.659 9.696 1.00 95.25 97 ALA A C 1
ATOM 744 O O . ALA A 1 97 ? -3.965 -7.519 8.823 1.00 95.25 97 ALA A O 1
ATOM 745 N N . GLN A 1 98 ? -3.204 -5.610 9.710 1.00 94.50 98 GLN 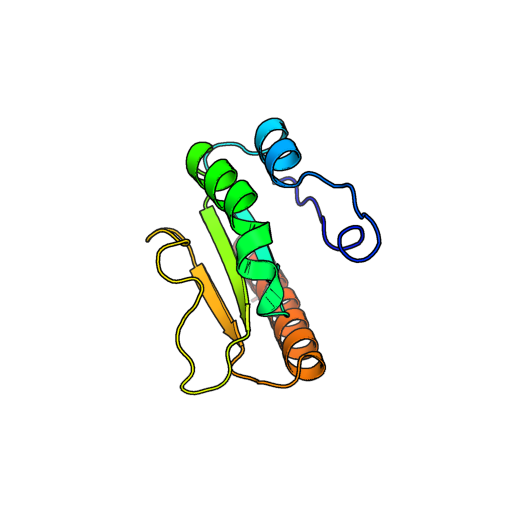A N 1
ATOM 746 C CA . GLN A 1 98 ? -2.143 -5.402 8.719 1.00 94.50 98 GLN A CA 1
ATOM 747 C C . GLN A 1 98 ? -1.107 -6.530 8.752 1.00 94.50 98 GLN A C 1
ATOM 749 O O . GLN A 1 98 ? -0.643 -6.961 7.700 1.00 94.50 98 GLN A O 1
ATOM 754 N N . ARG A 1 99 ? -0.787 -7.074 9.934 1.00 94.62 99 ARG A N 1
ATOM 755 C CA . ARG A 1 99 ? 0.100 -8.238 10.046 1.00 94.62 99 ARG A CA 1
ATOM 756 C C . ARG A 1 99 ? -0.524 -9.493 9.438 1.00 94.62 99 ARG A C 1
ATOM 758 O O . ARG A 1 99 ? 0.163 -10.227 8.738 1.00 94.62 99 ARG A O 1
ATOM 765 N N . VAL A 1 100 ? -1.816 -9.730 9.670 1.00 96.56 100 VAL A N 1
ATOM 766 C CA . VAL A 1 100 ? -2.544 -10.835 9.020 1.00 96.56 100 VAL A CA 1
ATOM 767 C C . VAL A 1 100 ? -2.572 -10.649 7.500 1.00 96.56 100 VAL A C 1
ATOM 769 O O . VAL A 1 100 ? -2.306 -11.602 6.776 1.00 96.56 100 VAL A O 1
ATOM 772 N N . LEU A 1 101 ? -2.815 -9.428 7.015 1.00 95.31 101 LEU A N 1
ATOM 773 C CA . LEU A 1 101 ? -2.759 -9.103 5.586 1.00 95.31 101 LEU A CA 1
ATOM 774 C C . LEU A 1 101 ? -1.376 -9.376 4.992 1.00 95.31 101 LEU A C 1
ATOM 776 O O . LEU A 1 101 ? -1.293 -9.937 3.908 1.00 95.31 101 LEU A O 1
ATOM 780 N N . LEU A 1 102 ? -0.300 -9.037 5.703 1.00 94.25 102 LEU A N 1
ATOM 781 C CA . LEU A 1 102 ? 1.059 -9.330 5.254 1.00 94.25 102 LEU A CA 1
ATOM 782 C C . LEU A 1 102 ? 1.300 -10.838 5.114 1.00 94.25 102 LEU A C 1
ATOM 784 O O . LEU A 1 102 ? 1.856 -11.269 4.111 1.00 94.25 102 LEU A O 1
ATOM 788 N N . HIS A 1 103 ? 0.850 -11.642 6.081 1.00 94.88 103 HIS A N 1
ATOM 789 C CA . HIS A 1 103 ? 0.944 -13.100 5.977 1.00 94.88 103 HIS A CA 1
ATOM 790 C C . HIS A 1 103 ? 0.139 -13.646 4.795 1.00 94.88 103 HIS A C 1
ATOM 792 O O . HIS A 1 103 ? 0.653 -14.475 4.056 1.00 94.88 103 HIS A O 1
ATOM 798 N N . ALA A 1 104 ? -1.079 -13.145 4.579 1.00 95.88 104 ALA A N 1
ATOM 799 C CA . ALA A 1 104 ? -1.903 -13.543 3.441 1.00 95.88 104 ALA A CA 1
ATOM 800 C C . ALA A 1 104 ? -1.289 -13.126 2.092 1.00 95.88 104 ALA A C 1
ATOM 802 O O . ALA A 1 104 ? -1.405 -13.855 1.115 1.00 95.88 104 ALA A O 1
ATOM 803 N N . LEU A 1 105 ? -0.620 -11.969 2.029 1.00 94.25 105 LEU A N 1
ATOM 804 C CA . LEU A 1 105 ? 0.104 -11.533 0.833 1.00 94.25 105 LEU A CA 1
ATOM 805 C C . LEU A 1 105 ? 1.279 -12.459 0.523 1.00 94.25 105 LEU A C 1
ATOM 807 O O . LEU A 1 105 ? 1.462 -12.818 -0.633 1.00 94.25 105 LEU A O 1
ATOM 811 N N . VAL A 1 106 ? 2.054 -12.851 1.537 1.00 93.81 106 VAL A N 1
ATOM 812 C CA . VAL A 1 106 ? 3.161 -13.804 1.358 1.00 93.81 106 VAL A CA 1
ATOM 813 C C . VAL A 1 106 ? 2.632 -15.157 0.887 1.00 93.81 106 VAL A C 1
ATOM 815 O O . VAL A 1 106 ? 3.131 -15.673 -0.102 1.00 93.81 106 VAL A O 1
ATOM 818 N N . ASP A 1 107 ? 1.573 -15.668 1.513 1.00 94.81 107 ASP A N 1
ATOM 819 C CA . ASP A 1 107 ? 0.927 -16.926 1.116 1.00 94.81 107 ASP A CA 1
ATOM 820 C C . ASP A 1 107 ? 0.420 -16.883 -0.336 1.00 94.81 107 ASP A C 1
ATOM 822 O O . ASP A 1 107 ? 0.672 -17.788 -1.128 1.00 94.81 107 ASP A O 1
ATOM 826 N N . ALA A 1 108 ? -0.216 -15.779 -0.737 1.00 93.75 108 ALA A N 1
ATOM 827 C CA . ALA A 1 108 ? -0.663 -15.588 -2.113 1.00 93.75 108 ALA A CA 1
ATOM 828 C C . ALA A 1 108 ? 0.506 -15.491 -3.108 1.00 93.75 108 ALA A C 1
ATOM 830 O O . ALA A 1 108 ? 0.399 -15.993 -4.225 1.00 93.75 108 ALA A O 1
ATOM 831 N N . VAL A 1 109 ? 1.613 -14.844 -2.729 1.00 94.00 109 VAL A N 1
ATOM 832 C CA . VAL A 1 109 ? 2.825 -14.782 -3.559 1.00 94.00 109 VAL A CA 1
ATOM 833 C C . VAL A 1 109 ? 3.429 -16.173 -3.722 1.00 94.00 109 VAL A C 1
ATOM 835 O O . VAL A 1 109 ? 3.750 -16.554 -4.847 1.00 94.00 109 VAL A O 1
ATOM 838 N N . ASP A 1 110 ? 3.534 -16.938 -2.638 1.00 93.62 110 ASP A N 1
ATOM 839 C CA . ASP A 1 110 ? 4.055 -18.304 -2.661 1.00 93.62 110 ASP A CA 1
ATOM 840 C C . ASP A 1 110 ? 3.192 -19.193 -3.560 1.00 93.62 110 ASP A C 1
ATOM 842 O O . ASP A 1 110 ? 3.720 -19.837 -4.465 1.00 93.62 110 ASP A O 1
ATOM 846 N N . LEU A 1 111 ? 1.865 -19.136 -3.413 1.00 95.38 111 LEU A N 1
ATOM 847 C CA . LEU A 1 111 ? 0.928 -19.872 -4.263 1.00 95.38 111 LEU A CA 1
ATOM 848 C C . LEU A 1 111 ? 1.085 -19.514 -5.749 1.00 95.38 111 LEU A C 1
ATOM 850 O O . LEU A 1 111 ? 1.051 -20.390 -6.609 1.00 95.38 111 LEU A O 1
ATOM 854 N N . GLN A 1 112 ? 1.263 -18.231 -6.071 1.00 93.12 112 GLN A N 1
ATOM 855 C CA . GLN A 1 112 ? 1.391 -17.782 -7.460 1.00 93.12 112 GLN A CA 1
ATOM 856 C C . GLN A 1 112 ? 2.740 -18.141 -8.089 1.00 93.12 112 GLN A C 1
ATOM 858 O O . GLN A 1 112 ? 2.818 -18.342 -9.301 1.00 93.12 112 GLN A O 1
ATOM 863 N N . LEU A 1 113 ? 3.809 -18.192 -7.294 1.00 93.94 113 LEU A N 1
ATOM 864 C CA . LEU A 1 113 ? 5.152 -18.496 -7.786 1.00 93.94 113 LEU A CA 1
ATOM 865 C C . LEU A 1 113 ? 5.448 -19.996 -7.815 1.00 93.94 113 LEU A C 1
ATOM 867 O O . LEU A 1 113 ? 6.168 -20.452 -8.703 1.00 93.94 113 LEU A O 1
ATOM 871 N N . LEU A 1 114 ? 4.930 -20.747 -6.844 1.00 94.19 114 LEU A N 1
ATOM 872 C CA . LEU A 1 114 ? 5.218 -22.169 -6.653 1.00 94.19 114 LEU A CA 1
ATOM 873 C C . LEU A 1 114 ? 4.089 -23.077 -7.162 1.00 94.19 114 LEU A C 1
ATOM 875 O O . LEU A 1 114 ? 4.338 -24.250 -7.428 1.00 94.19 114 LEU A O 1
ATOM 879 N N . GLY A 1 115 ? 2.888 -22.530 -7.370 1.00 86.25 115 GLY A N 1
ATOM 880 C CA . GLY A 1 115 ? 1.676 -23.300 -7.644 1.00 86.25 115 GLY A CA 1
ATOM 881 C C . GLY A 1 115 ? 1.023 -23.819 -6.359 1.00 86.25 115 GLY A C 1
ATOM 882 O O . GLY A 1 115 ? 1.566 -23.688 -5.264 1.00 86.25 115 GLY A O 1
ATOM 883 N N . SER A 1 116 ? -0.171 -24.398 -6.485 1.00 77.19 116 SER A N 1
ATOM 884 C CA . SER A 1 116 ? -0.772 -25.210 -5.423 1.00 77.19 116 SER A CA 1
ATOM 885 C C . SER A 1 116 ? -0.134 -26.598 -5.432 1.00 77.19 116 SER A C 1
ATOM 887 O O . SER A 1 116 ? 0.004 -27.181 -6.503 1.00 77.19 116 SER A O 1
ATOM 889 N N . ASP A 1 117 ? 0.188 -27.159 -4.264 1.00 66.88 117 ASP A N 1
ATOM 890 C CA . ASP A 1 117 ? 0.619 -28.565 -4.109 1.00 66.88 117 ASP A CA 1
ATOM 891 C C . ASP A 1 117 ? -0.524 -29.589 -4.383 1.00 66.88 117 ASP A C 1
ATOM 893 O O . ASP A 1 117 ? -0.529 -30.700 -3.848 1.00 66.88 117 ASP A O 1
ATOM 897 N N . GLU A 1 118 ? -1.501 -29.228 -5.221 1.00 54.78 118 GLU A N 1
ATOM 898 C CA . GLU A 1 118 ? -2.625 -30.057 -5.692 1.00 54.78 118 GLU A CA 1
ATOM 899 C C . GLU A 1 118 ? -2.503 -30.336 -7.194 1.00 54.78 118 GLU A C 1
ATOM 901 O O . GLU A 1 118 ? -2.737 -31.503 -7.592 1.00 54.78 118 GLU A O 1
#

Sequence (118 aa):
MAAWSLCAQARDAAGLDIARLLQAHGHPGDVLLMIEPLREQRDAWQPALAVAHAQEMSIIALTAQPQGAADEWRGLLQDTDIQIRVSHAREPRVVEAQRVLLHALVDAVDLQLLGSDE

Foldseek 3Di:
DDDDDPPPQPVPCPPDPLLVVCVVDPAAAAEAEAEELDPVCLVVCQSNLVSCVVRNYEYEYLYEDAPPDDDPCPPSHDPRYHYDYDHDDDSVVSVVVVVVVVVVVVVVVCCVVVNDPD

Organism: Hemiselmis andersenii (NCBI:txid464988)